Protein AF-W7XIV4-F1 (afdb_monomer_lite)

Structure (mmCIF, N/CA/C/O backbone):
data_AF-W7XIV4-F1
#
_entry.id   AF-W7XIV4-F1
#
loop_
_atom_site.group_PDB
_atom_site.id
_atom_site.type_symbol
_atom_site.label_atom_id
_atom_site.label_alt_id
_atom_site.label_comp_id
_atom_site.label_asym_id
_atom_site.label_entity_id
_atom_site.label_seq_id
_atom_site.pdbx_PDB_ins_code
_atom_site.Cartn_x
_atom_site.Cartn_y
_atom_site.Cartn_z
_atom_site.occupancy
_atom_site.B_iso_or_equiv
_atom_site.auth_seq_id
_atom_site.auth_comp_id
_atom_site.auth_asym_id
_atom_site.auth_atom_id
_atom_site.pdbx_PDB_model_num
ATOM 1 N N . MET A 1 1 ? -0.659 -18.154 38.069 1.00 57.25 1 MET A N 1
ATOM 2 C CA . MET A 1 1 ? -0.983 -17.236 36.953 1.00 57.25 1 MET A CA 1
ATOM 3 C C . MET A 1 1 ? 0.010 -16.094 36.985 1.00 57.25 1 MET A C 1
ATOM 5 O O . MET A 1 1 ? -0.056 -15.253 37.874 1.00 57.25 1 MET A O 1
ATOM 9 N N . ASN A 1 2 ? 1.013 -16.149 36.114 1.00 55.53 2 ASN A N 1
ATOM 10 C CA . ASN A 1 2 ? 2.149 -15.244 36.193 1.00 55.53 2 ASN A CA 1
ATOM 11 C C . ASN A 1 2 ? 1.827 -13.972 35.404 1.00 55.53 2 ASN A C 1
ATOM 13 O O . ASN A 1 2 ? 1.604 -14.035 34.198 1.00 55.53 2 ASN A O 1
ATOM 17 N N . LYS A 1 3 ? 1.769 -12.827 36.086 1.00 71.06 3 LYS A N 1
ATOM 18 C CA . LYS A 1 3 ? 1.311 -11.542 35.524 1.00 71.06 3 LYS A CA 1
ATOM 19 C C . LYS A 1 3 ? 2.119 -11.117 34.287 1.00 71.06 3 LYS A C 1
ATOM 21 O O . LYS A 1 3 ? 1.573 -10.517 33.369 1.00 71.06 3 LYS A O 1
ATOM 26 N N . PHE A 1 4 ? 3.389 -11.522 34.230 1.00 78.44 4 PHE A N 1
ATOM 27 C CA . PHE A 1 4 ? 4.277 -11.323 33.082 1.00 78.44 4 PHE A CA 1
ATOM 28 C C . PHE A 1 4 ? 3.838 -12.080 31.824 1.00 78.44 4 PHE A C 1
ATOM 30 O O . PHE A 1 4 ? 3.973 -11.557 30.724 1.00 78.44 4 PHE A O 1
ATOM 37 N N . ILE A 1 5 ? 3.267 -13.280 31.974 1.00 76.50 5 ILE A N 1
ATOM 38 C CA . ILE A 1 5 ? 2.794 -14.07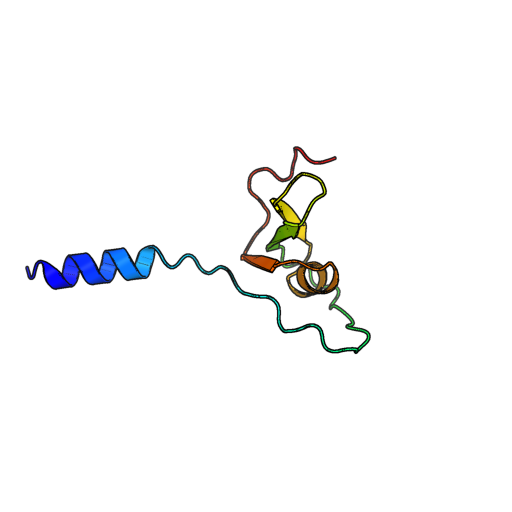8 30.834 1.00 76.50 5 ILE A CA 1
ATOM 39 C C . ILE A 1 5 ? 1.622 -13.366 30.152 1.00 76.50 5 ILE A C 1
ATOM 41 O O . ILE A 1 5 ? 1.582 -13.287 28.930 1.00 76.50 5 ILE A O 1
ATOM 45 N N . ILE A 1 6 ? 0.710 -12.781 30.934 1.00 77.69 6 ILE A N 1
ATOM 46 C CA . ILE A 1 6 ? -0.446 -12.040 30.408 1.00 77.69 6 ILE A CA 1
ATOM 47 C C . ILE A 1 6 ? 0.019 -10.821 29.597 1.00 77.69 6 ILE A C 1
ATOM 49 O O . ILE A 1 6 ? -0.476 -10.595 28.497 1.00 77.69 6 ILE A O 1
ATOM 53 N N . ALA A 1 7 ? 1.009 -10.075 30.095 1.00 77.69 7 ALA A N 1
ATOM 54 C CA . ALA A 1 7 ? 1.537 -8.900 29.401 1.00 77.69 7 ALA A CA 1
ATOM 55 C C . ALA A 1 7 ? 2.170 -9.244 28.039 1.00 77.69 7 ALA A C 1
ATOM 57 O O . ALA A 1 7 ? 1.944 -8.533 27.064 1.00 77.69 7 ALA A O 1
ATOM 58 N N . ILE A 1 8 ? 2.908 -10.355 27.940 1.00 79.62 8 ILE A N 1
ATOM 59 C CA . ILE A 1 8 ? 3.564 -10.777 26.689 1.00 79.62 8 ILE A CA 1
ATOM 60 C C . ILE A 1 8 ? 2.536 -11.110 25.598 1.00 79.62 8 ILE A C 1
ATOM 62 O O . ILE A 1 8 ? 2.695 -10.681 24.455 1.00 79.62 8 ILE A O 1
ATOM 66 N N . PHE A 1 9 ? 1.459 -11.823 25.942 1.00 75.44 9 PHE A N 1
ATOM 67 C CA . PHE A 1 9 ? 0.398 -12.160 24.985 1.00 75.44 9 PHE A CA 1
ATOM 68 C C . PHE A 1 9 ? -0.330 -10.920 24.445 1.00 75.44 9 PHE A C 1
ATOM 70 O O . PHE A 1 9 ? -0.650 -10.872 23.259 1.00 75.44 9 PHE A O 1
ATOM 77 N N . VAL A 1 10 ? -0.546 -9.902 25.285 1.00 75.00 10 VAL A N 1
ATOM 78 C CA . VAL A 1 10 ? -1.165 -8.632 24.866 1.00 75.00 10 VAL A CA 1
ATOM 79 C C . VAL A 1 10 ? -0.260 -7.866 23.898 1.00 75.00 10 VAL A C 1
ATOM 81 O O . VAL A 1 10 ? -0.741 -7.344 22.897 1.00 75.00 10 VAL A O 1
ATOM 84 N N . ILE A 1 11 ? 1.051 -7.835 24.155 1.00 69.56 11 ILE A N 1
ATOM 85 C CA . ILE A 1 11 ? 2.013 -7.140 23.287 1.00 69.56 11 ILE A CA 1
ATOM 86 C C . ILE A 1 11 ? 2.098 -7.813 21.910 1.00 69.56 11 ILE A C 1
ATOM 88 O O . ILE A 1 11 ? 2.100 -7.116 20.897 1.00 69.56 11 ILE A O 1
ATOM 92 N N . LEU A 1 12 ? 2.111 -9.152 21.848 1.00 65.69 12 LEU A N 1
ATOM 93 C CA . LEU A 1 12 ? 2.140 -9.872 20.568 1.00 65.69 12 LEU A CA 1
ATOM 94 C C . LEU A 1 12 ? 0.878 -9.645 19.722 1.00 65.69 12 LEU A C 1
ATOM 96 O O . LEU A 1 12 ? 0.980 -9.542 18.504 1.00 65.69 12 LEU A O 1
ATOM 100 N N . ALA A 1 13 ? -0.299 -9.551 20.344 1.00 62.50 13 ALA A N 1
ATOM 101 C CA . ALA A 1 13 ? -1.558 -9.341 19.625 1.00 62.50 13 ALA A CA 1
ATOM 102 C C . ALA A 1 13 ? -1.683 -7.936 18.997 1.00 62.50 13 ALA A C 1
ATOM 104 O O . ALA A 1 13 ? -2.435 -7.759 18.042 1.00 62.50 13 ALA A O 1
ATOM 105 N N . LEU A 1 14 ? -0.945 -6.942 19.509 1.00 58.78 14 LEU A N 1
ATOM 106 C CA . LEU A 1 14 ? -0.961 -5.561 19.006 1.00 58.78 14 LEU A CA 1
ATOM 107 C C . LEU A 1 14 ? -0.043 -5.332 17.795 1.00 58.78 14 LEU A C 1
ATOM 109 O O . LEU A 1 14 ? -0.147 -4.292 17.144 1.00 58.78 14 LEU A O 1
ATOM 113 N N . ALA A 1 15 ? 0.826 -6.288 17.453 1.00 58.09 15 ALA A N 1
ATOM 114 C CA . ALA A 1 15 ? 1.606 -6.253 16.219 1.00 58.09 15 ALA A CA 1
ATOM 115 C C . ALA A 1 15 ? 0.711 -6.645 15.030 1.00 58.09 15 ALA A C 1
ATOM 117 O O . ALA A 1 15 ? 0.821 -7.729 14.459 1.00 58.09 15 ALA A O 1
ATOM 118 N N . MET A 1 16 ? -0.230 -5.766 14.688 1.00 50.19 16 MET A N 1
ATOM 119 C CA . MET A 1 16 ? -1.082 -5.928 13.517 1.00 50.19 16 MET A CA 1
ATOM 120 C C . MET A 1 16 ? -0.193 -5.966 12.269 1.00 50.19 16 MET A C 1
ATOM 122 O O . MET A 1 16 ? 0.597 -5.053 12.029 1.00 50.19 16 MET A O 1
ATOM 126 N N . ALA A 1 17 ? -0.290 -7.066 11.522 1.00 58.88 17 ALA A N 1
ATOM 127 C CA . ALA A 1 17 ? 0.547 -7.396 10.375 1.00 58.88 17 ALA A CA 1
ATOM 128 C C . ALA A 1 17 ? 0.336 -6.402 9.225 1.00 58.88 17 ALA A C 1
ATOM 130 O O . ALA A 1 17 ? -0.514 -6.601 8.356 1.00 58.88 17 ALA A O 1
ATOM 131 N N . GLN A 1 18 ? 1.089 -5.307 9.251 1.00 61.34 18 GLN A N 1
ATOM 132 C CA . GLN A 1 18 ? 1.172 -4.371 8.145 1.00 61.34 18 GLN A CA 1
ATOM 133 C C . GLN A 1 18 ? 2.473 -4.655 7.398 1.00 61.34 18 GLN A C 1
ATOM 135 O O . GLN A 1 18 ? 3.562 -4.302 7.854 1.00 61.34 18 GLN A O 1
ATOM 140 N N . ASP A 1 19 ? 2.346 -5.346 6.273 1.00 78.19 19 ASP A N 1
ATOM 141 C CA . ASP A 1 19 ? 3.472 -5.750 5.446 1.00 78.19 19 ASP A CA 1
ATOM 142 C C . ASP A 1 19 ? 4.045 -4.507 4.738 1.00 78.19 19 ASP A C 1
ATOM 144 O O . ASP A 1 19 ? 3.317 -3.656 4.211 1.00 78.19 19 ASP A O 1
ATOM 148 N N . GLN A 1 20 ? 5.372 -4.360 4.766 1.00 81.94 20 GLN A N 1
ATOM 149 C CA . GLN A 1 20 ? 6.073 -3.274 4.079 1.00 81.94 20 GLN A CA 1
ATOM 150 C C . GLN A 1 20 ? 6.324 -3.645 2.618 1.00 81.94 20 GLN A C 1
ATOM 152 O O . GLN A 1 20 ? 6.626 -4.795 2.291 1.00 81.94 20 GLN A O 1
ATOM 157 N N . CYS A 1 21 ? 6.243 -2.657 1.728 1.00 82.38 21 CYS A N 1
ATOM 158 C CA . CYS A 1 21 ? 6.627 -2.865 0.339 1.00 82.38 21 CYS A CA 1
ATOM 159 C C . CYS A 1 21 ? 8.145 -3.080 0.217 1.00 82.38 21 CYS A C 1
ATOM 161 O O . CYS A 1 21 ? 8.914 -2.371 0.873 1.00 82.38 21 CYS A O 1
ATOM 163 N N . PRO A 1 22 ? 8.602 -4.013 -0.640 1.00 74.50 22 PRO A N 1
ATOM 164 C CA . PRO A 1 22 ? 10.022 -4.154 -0.923 1.00 74.50 22 PRO A CA 1
ATOM 165 C C . PRO A 1 22 ? 10.570 -2.853 -1.536 1.00 74.50 22 PRO A C 1
ATOM 167 O O . PRO A 1 22 ? 9.830 -2.130 -2.214 1.00 74.50 22 PRO A O 1
ATOM 170 N N . PRO A 1 23 ? 11.861 -2.536 -1.326 1.00 70.38 23 PRO A N 1
ATOM 171 C CA . PRO A 1 23 ? 12.467 -1.340 -1.897 1.00 70.38 23 PRO A CA 1
ATOM 172 C C . PRO A 1 23 ? 12.315 -1.351 -3.422 1.00 70.38 23 PRO A C 1
ATOM 174 O O . PRO A 1 23 ? 12.564 -2.371 -4.068 1.00 70.38 23 PRO A O 1
ATOM 177 N N . LYS A 1 24 ? 11.896 -0.217 -4.005 1.00 65.56 24 LYS A N 1
ATOM 178 C CA . LYS A 1 24 ? 11.734 -0.083 -5.461 1.00 65.56 24 LYS A CA 1
ATOM 179 C C . LYS A 1 24 ? 13.087 -0.299 -6.146 1.00 65.56 24 LYS A C 1
ATOM 181 O O . LYS A 1 24 ? 13.912 0.608 -6.200 1.00 65.56 24 LYS A O 1
ATOM 186 N N . ALA A 1 25 ? 13.317 -1.493 -6.684 1.00 59.28 25 ALA A N 1
ATOM 187 C CA . ALA A 1 25 ? 14.382 -1.714 -7.650 1.00 59.28 25 ALA A CA 1
ATOM 188 C C . ALA A 1 25 ? 14.003 -1.000 -8.961 1.00 59.28 25 ALA A C 1
ATOM 190 O O . ALA A 1 25 ? 12.827 -0.976 -9.322 1.00 59.28 25 ALA A O 1
ATOM 191 N N . ASN A 1 26 ? 14.975 -0.425 -9.679 1.00 59.28 26 ASN A N 1
ATOM 192 C CA . ASN A 1 26 ? 14.808 0.239 -10.988 1.00 59.28 26 ASN A CA 1
ATOM 193 C C . ASN A 1 26 ? 14.455 -0.756 -12.122 1.00 59.28 26 ASN A C 1
ATOM 195 O O . ASN A 1 26 ? 15.053 -0.759 -13.194 1.00 59.28 26 ASN A O 1
ATOM 199 N N . ILE A 1 27 ? 13.505 -1.650 -11.872 1.00 62.06 27 ILE A N 1
ATOM 200 C CA . ILE A 1 27 ? 13.057 -2.709 -12.766 1.00 62.06 27 ILE A CA 1
ATOM 201 C C . ILE A 1 27 ? 11.602 -2.399 -13.111 1.00 62.06 27 ILE A C 1
ATOM 203 O O . ILE A 1 27 ? 10.824 -1.997 -12.245 1.00 62.06 27 ILE A O 1
ATOM 207 N N . ARG A 1 28 ? 11.209 -2.586 -14.375 1.00 68.56 28 ARG A N 1
ATOM 208 C CA . ARG A 1 28 ? 9.790 -2.586 -14.751 1.00 68.56 28 ARG A CA 1
ATOM 209 C C . ARG A 1 28 ? 9.124 -3.784 -14.073 1.00 68.56 28 ARG A C 1
ATOM 211 O O . ARG A 1 28 ? 9.237 -4.907 -14.551 1.00 68.56 28 ARG A O 1
ATOM 218 N N . VAL A 1 29 ? 8.492 -3.548 -12.929 1.00 78.31 29 VAL A N 1
ATOM 219 C CA . VAL A 1 29 ? 7.785 -4.586 -12.175 1.00 78.31 29 VAL A 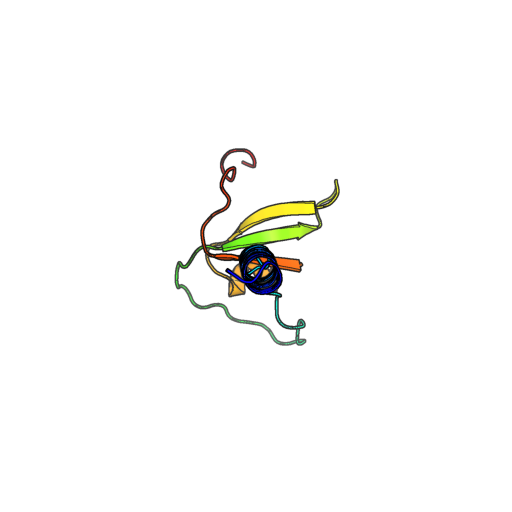CA 1
ATOM 220 C C . VAL A 1 29 ? 6.504 -4.935 -12.925 1.00 78.31 29 VAL A C 1
ATOM 222 O O . VAL A 1 29 ? 5.663 -4.069 -13.160 1.00 78.31 29 VAL A O 1
ATOM 225 N N . MET A 1 30 ? 6.362 -6.202 -13.309 1.00 85.06 30 MET A N 1
ATOM 226 C CA . MET A 1 30 ? 5.098 -6.748 -13.794 1.00 85.06 30 MET A CA 1
ATOM 227 C C . MET A 1 30 ? 4.361 -7.398 -12.632 1.00 85.06 30 MET A C 1
ATOM 229 O O . MET A 1 30 ? 4.935 -8.211 -11.909 1.00 85.06 30 MET A O 1
ATOM 233 N N . CYS A 1 31 ? 3.093 -7.038 -12.457 1.00 88.81 31 CYS A N 1
ATOM 234 C CA . CYS A 1 31 ? 2.251 -7.615 -11.420 1.00 88.81 31 CYS A CA 1
ATOM 235 C C . CYS A 1 31 ? 1.367 -8.728 -11.990 1.00 88.81 31 CYS A C 1
ATOM 237 O O . CYS A 1 31 ? 0.855 -8.592 -13.104 1.00 88.81 31 CYS A O 1
ATOM 239 N N . PRO A 1 32 ? 1.157 -9.825 -11.242 1.00 90.12 32 PRO A N 1
ATOM 240 C CA . PRO A 1 32 ? 0.233 -10.869 -11.658 1.00 90.12 32 PRO A CA 1
ATOM 241 C C . PRO A 1 32 ? -1.198 -10.322 -11.726 1.00 90.12 32 PRO A C 1
ATOM 243 O O . PRO A 1 32 ? -1.609 -9.512 -10.892 1.00 90.12 32 PRO A O 1
ATOM 246 N N . MET A 1 33 ? -1.990 -10.836 -12.669 1.00 92.06 33 MET A N 1
ATOM 247 C CA . MET A 1 33 ? -3.434 -10.575 -12.775 1.00 92.06 33 MET A CA 1
ATOM 248 C C . MET A 1 33 ? -4.250 -11.411 -11.772 1.00 92.06 33 MET A C 1
ATOM 250 O O . MET A 1 33 ? -5.313 -11.934 -12.089 1.00 92.06 33 MET A O 1
ATOM 254 N N . LEU A 1 34 ? -3.735 -11.570 -10.553 1.00 93.38 34 LEU A N 1
ATOM 255 C CA . LEU A 1 34 ? -4.438 -12.228 -9.458 1.00 93.38 34 LEU A CA 1
ATOM 256 C C . LEU A 1 34 ? -5.102 -11.166 -8.585 1.00 93.38 34 LEU A C 1
ATOM 258 O O . LEU A 1 34 ? -4.432 -10.239 -8.118 1.00 93.38 34 LEU A O 1
ATOM 262 N N . TYR A 1 35 ? -6.399 -11.327 -8.336 1.00 94.50 35 TYR A N 1
ATOM 263 C CA . TYR A 1 35 ? -7.127 -10.501 -7.383 1.00 94.50 35 TYR A CA 1
ATOM 264 C C . TYR A 1 35 ? -6.978 -11.082 -5.972 1.00 94.50 35 TYR A C 1
ATOM 266 O O . TYR A 1 35 ? -7.524 -12.135 -5.655 1.00 94.50 35 TYR A O 1
ATOM 274 N N . ASN A 1 36 ? -6.193 -10.402 -5.143 1.00 95.25 36 ASN A N 1
ATOM 275 C CA . ASN A 1 36 ? -5.973 -10.702 -3.733 1.00 95.25 36 ASN A CA 1
ATOM 276 C C . ASN A 1 36 ? -5.851 -9.365 -2.982 1.00 95.25 36 ASN A C 1
ATOM 278 O O . ASN A 1 36 ? -4.730 -8.885 -2.788 1.00 95.25 36 ASN A O 1
ATOM 282 N N . PRO A 1 37 ? -6.983 -8.715 -2.667 1.00 95.31 37 PRO A N 1
ATOM 283 C CA . PRO A 1 37 ? -7.016 -7.300 -2.334 1.00 95.31 37 PRO A CA 1
ATOM 284 C C . PRO A 1 37 ? -6.233 -6.973 -1.065 1.00 95.31 37 PRO A C 1
ATOM 286 O O . PRO A 1 37 ? -6.162 -7.771 -0.126 1.00 95.31 37 PRO A O 1
ATOM 289 N N . VAL A 1 38 ? -5.665 -5.771 -1.047 1.00 94.69 38 VAL A N 1
ATOM 290 C CA . VAL A 1 38 ? -4.949 -5.215 0.104 1.00 94.69 38 VAL A CA 1
ATOM 291 C C . VAL A 1 38 ? -5.381 -3.779 0.357 1.00 94.69 38 VAL A C 1
ATOM 293 O O . VAL A 1 38 ? -5.645 -3.038 -0.590 1.00 94.69 38 VAL A O 1
ATOM 296 N N . CYS A 1 39 ? -5.389 -3.376 1.621 1.00 94.75 39 CYS A N 1
ATOM 297 C CA . CYS A 1 39 ? -5.616 -2.007 2.040 1.00 94.75 39 CYS A CA 1
ATOM 298 C C . CYS A 1 39 ? -4.257 -1.351 2.228 1.00 94.75 39 CYS A C 1
ATOM 300 O O . CYS A 1 39 ? -3.524 -1.681 3.164 1.00 94.75 39 CYS A O 1
ATOM 302 N N . ALA A 1 40 ? -3.885 -0.478 1.299 1.00 92.94 40 ALA A N 1
ATOM 303 C CA . ALA A 1 40 ? -2.559 0.105 1.262 1.00 92.94 40 ALA A CA 1
ATOM 304 C C . ALA A 1 40 ? -2.571 1.551 1.740 1.00 92.94 40 ALA A C 1
ATOM 306 O O . ALA A 1 40 ? -3.420 2.348 1.350 1.00 92.94 40 ALA A O 1
ATOM 307 N N . THR A 1 41 ? -1.577 1.889 2.548 1.00 92.38 41 THR A N 1
ATOM 308 C CA . THR A 1 41 ? -1.333 3.238 3.042 1.00 92.38 41 THR A CA 1
ATOM 309 C C . THR A 1 41 ? -0.428 3.971 2.057 1.00 92.38 41 THR A C 1
ATOM 311 O O . THR A 1 41 ? 0.695 3.533 1.796 1.00 92.38 41 THR A O 1
ATOM 314 N N . VAL A 1 42 ? -0.886 5.097 1.515 1.00 90.56 42 VAL A N 1
ATOM 315 C CA . VAL A 1 42 ? -0.159 5.903 0.519 1.00 90.56 42 VAL A CA 1
ATOM 316 C C . VAL A 1 42 ? -0.044 7.357 0.978 1.00 90.56 42 VAL A C 1
ATOM 318 O O . VAL A 1 42 ? -0.823 7.825 1.811 1.00 90.56 42 VAL A O 1
ATOM 321 N N . LYS A 1 43 ? 0.915 8.101 0.415 1.00 89.56 43 LYS A N 1
ATOM 322 C CA . LYS A 1 43 ? 0.948 9.562 0.568 1.00 89.56 43 LYS A CA 1
ATOM 323 C C . LYS A 1 43 ? -0.023 10.213 -0.412 1.00 89.56 43 LYS A C 1
ATOM 325 O O . LYS A 1 43 ? 0.064 9.971 -1.611 1.00 89.56 43 LYS A O 1
ATOM 330 N N . CYS A 1 44 ? -0.877 11.080 0.106 1.00 86.38 44 CYS A N 1
ATOM 331 C CA . CYS A 1 44 ? -1.789 11.929 -0.651 1.00 86.38 44 CYS A CA 1
ATOM 332 C C . CYS A 1 44 ? -1.414 13.402 -0.491 1.00 86.38 44 CYS A C 1
ATOM 334 O O . CYS A 1 44 ? -0.607 13.755 0.368 1.00 86.38 44 CYS A O 1
ATOM 336 N N . ALA A 1 45 ? -2.066 14.280 -1.258 1.00 87.69 45 ALA A N 1
ATOM 337 C CA . ALA A 1 45 ? -1.868 15.728 -1.157 1.00 87.69 45 ALA A CA 1
ATOM 338 C C . ALA A 1 45 ? -2.096 16.279 0.266 1.00 87.69 45 ALA A C 1
ATOM 340 O O . ALA A 1 45 ? -1.405 17.202 0.687 1.00 87.69 45 ALA A O 1
ATOM 341 N N . THR A 1 46 ? -3.033 15.697 1.018 1.00 87.50 46 THR A N 1
ATOM 342 C CA . THR A 1 46 ? -3.425 16.136 2.367 1.00 87.50 46 THR A CA 1
ATOM 343 C C . THR A 1 46 ? -2.745 15.362 3.500 1.00 87.50 46 THR A C 1
ATOM 345 O O . THR A 1 46 ? -3.007 15.647 4.666 1.00 87.50 46 THR A O 1
ATOM 348 N N . GLY A 1 47 ? -1.868 14.395 3.196 1.00 88.75 47 GLY A N 1
ATOM 349 C CA . GLY A 1 47 ? -1.192 13.578 4.207 1.00 88.75 47 GLY A CA 1
ATOM 350 C C . GLY A 1 47 ? -1.121 12.101 3.837 1.00 88.75 47 GLY A C 1
ATOM 351 O O . GLY A 1 47 ? -0.485 11.729 2.852 1.00 88.75 47 GLY A O 1
ATOM 352 N N . ILE A 1 48 ? -1.736 11.253 4.659 1.00 89.94 48 ILE A N 1
ATOM 353 C CA . ILE A 1 48 ? -1.755 9.797 4.499 1.00 89.94 48 ILE A CA 1
ATOM 354 C C . ILE A 1 48 ? -3.191 9.348 4.230 1.00 89.94 48 ILE A C 1
ATOM 356 O O . ILE A 1 48 ? -4.075 9.661 5.024 1.00 89.94 48 ILE A O 1
ATOM 360 N N . CYS A 1 49 ? -3.409 8.596 3.152 1.00 89.50 49 CYS A N 1
ATOM 361 C CA . CYS A 1 49 ? -4.693 7.942 2.886 1.00 89.50 49 CYS A CA 1
ATOM 362 C C . CYS A 1 49 ? -4.527 6.431 2.805 1.00 89.50 49 CYS A C 1
ATOM 364 O O . CYS A 1 49 ? -3.414 5.910 2.678 1.00 89.50 49 CYS A O 1
ATOM 366 N N . GLN A 1 50 ? -5.663 5.742 2.821 1.00 91.06 50 GLN A N 1
ATOM 367 C CA . GLN A 1 50 ? -5.749 4.311 2.588 1.00 91.06 50 GLN A CA 1
ATOM 368 C C . GLN A 1 50 ? -6.608 4.042 1.356 1.00 91.06 50 GLN A C 1
ATOM 370 O O . GLN A 1 50 ? -7.669 4.642 1.216 1.00 91.06 50 GLN A O 1
ATOM 375 N N . PHE A 1 51 ? -6.153 3.146 0.484 1.00 91.38 51 PHE A N 1
ATOM 376 C CA . PHE A 1 51 ? -6.893 2.719 -0.706 1.00 91.38 51 PHE A CA 1
ATOM 377 C C . PHE A 1 51 ? -6.818 1.209 -0.870 1.00 91.38 51 PHE A C 1
ATOM 379 O O . PHE A 1 51 ? -5.776 0.602 -0.584 1.00 91.38 51 PHE A O 1
ATOM 386 N N . THR A 1 52 ? -7.886 0.601 -1.387 1.00 94.44 52 THR A N 1
ATOM 387 C CA . THR A 1 52 ? -7.802 -0.798 -1.803 1.00 94.44 52 THR A CA 1
ATOM 388 C C . THR A 1 52 ? -7.068 -0.917 -3.127 1.00 94.44 52 THR A C 1
ATOM 390 O O . THR A 1 52 ? -7.391 -0.267 -4.118 1.00 94.44 52 THR A O 1
ATOM 393 N N . PHE A 1 53 ? -6.120 -1.843 -3.173 1.00 93.56 53 PHE A N 1
ATOM 394 C CA . PHE A 1 53 ? -5.501 -2.295 -4.409 1.00 93.56 53 PHE A CA 1
ATOM 395 C C . PHE A 1 53 ? -5.881 -3.744 -4.670 1.00 93.56 53 PHE A C 1
ATOM 397 O O . PHE A 1 53 ? -6.002 -4.542 -3.743 1.00 93.56 53 PHE A O 1
ATOM 404 N N . GLY A 1 54 ? -6.000 -4.116 -5.948 1.00 94.31 54 GLY A N 1
ATOM 405 C CA . GLY A 1 54 ? -6.351 -5.486 -6.335 1.00 94.31 54 GLY A CA 1
ATOM 406 C C . GLY A 1 54 ? -5.340 -6.546 -5.883 1.00 94.31 54 GLY A C 1
ATOM 407 O O . GLY A 1 54 ? -5.708 -7.710 -5.775 1.00 94.31 54 GLY A O 1
ATOM 408 N N . ASN A 1 55 ? -4.087 -6.160 -5.613 1.00 93.44 55 ASN A 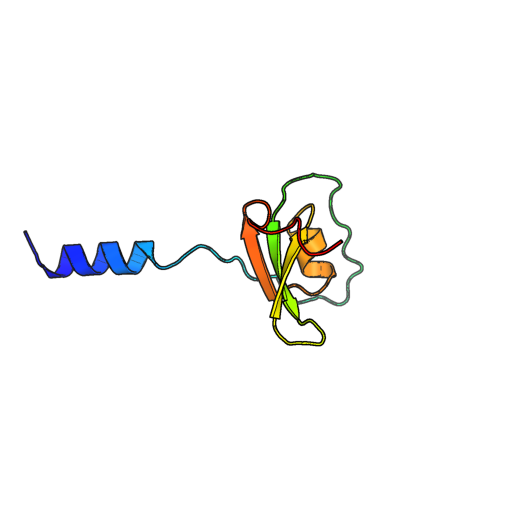N 1
ATOM 409 C CA . ASN A 1 55 ? -3.093 -6.987 -4.929 1.00 93.44 55 ASN A CA 1
ATOM 410 C C . ASN A 1 55 ? -1.921 -6.157 -4.374 1.00 9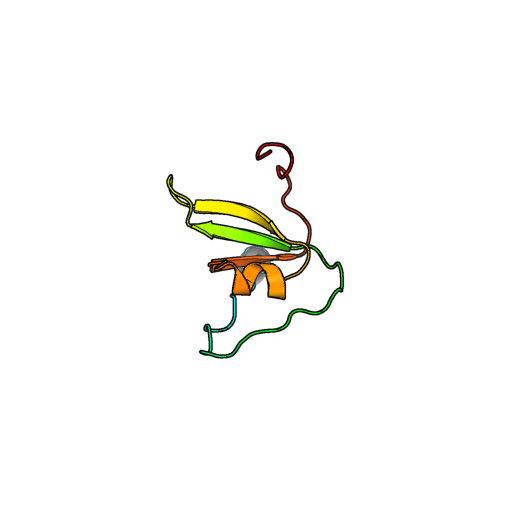3.44 55 ASN A C 1
ATOM 412 O O . ASN A 1 55 ? -1.746 -4.987 -4.721 1.00 93.44 55 ASN A O 1
ATOM 416 N N . ALA A 1 56 ? -1.093 -6.793 -3.539 1.00 92.62 56 ALA A N 1
ATOM 417 C CA . ALA A 1 56 ? 0.095 -6.190 -2.928 1.00 92.62 56 ALA A CA 1
ATOM 418 C C . ALA A 1 56 ? 1.101 -5.636 -3.949 1.00 92.62 56 ALA A C 1
ATOM 420 O O . ALA A 1 56 ? 1.672 -4.569 -3.737 1.00 92.62 56 ALA A O 1
ATOM 421 N N . CYS A 1 57 ? 1.298 -6.321 -5.080 1.00 91.94 57 CYS A N 1
ATOM 422 C CA . CYS A 1 57 ? 2.208 -5.843 -6.120 1.00 91.94 57 CYS A CA 1
ATOM 423 C C . CYS A 1 57 ? 1.731 -4.499 -6.688 1.00 91.94 57 CYS A C 1
ATOM 425 O O . CYS A 1 57 ? 2.503 -3.540 -6.718 1.00 91.94 57 CYS A O 1
ATOM 427 N N . ASN A 1 58 ? 0.444 -4.402 -7.040 1.00 92.44 58 ASN A N 1
ATOM 428 C CA . ASN A 1 58 ? -0.176 -3.178 -7.550 1.00 92.44 58 ASN A CA 1
ATOM 429 C C . ASN A 1 58 ? -0.094 -2.018 -6.540 1.00 92.44 58 ASN A C 1
ATOM 431 O O . ASN A 1 58 ? 0.195 -0.883 -6.927 1.00 92.44 58 ASN A O 1
ATOM 435 N N . ALA A 1 59 ? -0.276 -2.297 -5.245 1.00 93.12 59 ALA A N 1
ATOM 436 C CA . ALA A 1 59 ? -0.084 -1.306 -4.185 1.00 93.12 59 ALA A CA 1
ATOM 437 C C . ALA A 1 59 ? 1.358 -0.767 -4.157 1.00 93.12 59 ALA A C 1
ATOM 439 O O . ALA A 1 59 ? 1.593 0.444 -4.180 1.00 93.12 59 ALA A O 1
ATOM 440 N N . CYS A 1 60 ? 2.345 -1.664 -4.160 1.00 90.38 60 CYS A N 1
ATOM 441 C CA . CYS A 1 60 ? 3.748 -1.286 -4.021 1.00 90.38 60 CYS A CA 1
ATOM 442 C C . CYS A 1 60 ? 4.301 -0.528 -5.234 1.00 90.38 60 CYS A C 1
ATOM 444 O O . CYS A 1 60 ? 5.043 0.446 -5.063 1.00 90.38 60 CYS A O 1
ATOM 446 N N . ILE A 1 61 ? 3.916 -0.896 -6.462 1.00 89.81 61 ILE A N 1
ATOM 447 C CA . ILE A 1 61 ? 4.354 -0.152 -7.658 1.00 89.81 61 ILE A CA 1
ATOM 448 C C . ILE A 1 61 ? 3.798 1.278 -7.671 1.00 89.81 61 ILE A C 1
ATOM 450 O O . ILE A 1 61 ? 4.516 2.205 -8.058 1.00 89.81 61 ILE A O 1
ATOM 454 N N . THR A 1 62 ? 2.587 1.471 -7.139 1.00 87.50 62 THR A N 1
ATOM 455 C CA . THR A 1 62 ? 1.922 2.779 -7.010 1.00 87.50 62 THR A CA 1
ATOM 456 C C . THR A 1 62 ? 2.561 3.650 -5.924 1.00 87.50 62 THR A C 1
ATOM 458 O O . THR A 1 62 ? 2.382 4.862 -5.906 1.00 87.50 62 THR A O 1
ATOM 461 N N . GLY A 1 63 ? 3.412 3.067 -5.073 1.00 87.12 63 GLY A N 1
ATOM 462 C CA . GLY A 1 63 ? 4.134 3.790 -4.027 1.00 87.12 63 GLY A CA 1
ATOM 463 C C . GLY A 1 63 ? 3.470 3.722 -2.657 1.00 87.12 63 GLY A C 1
ATOM 464 O O . GLY A 1 63 ? 3.643 4.642 -1.858 1.00 87.12 63 GLY A O 1
ATOM 465 N N . ALA A 1 64 ? 2.737 2.644 -2.370 1.00 91.19 64 ALA A N 1
ATOM 466 C CA . ALA A 1 64 ? 2.326 2.345 -1.008 1.00 91.19 64 ALA A CA 1
ATOM 467 C C . ALA A 1 64 ? 3.527 2.277 -0.055 1.00 91.19 64 ALA A C 1
ATOM 469 O O . ALA A 1 64 ? 4.581 1.729 -0.379 1.00 91.19 64 ALA A O 1
ATOM 470 N N . ILE A 1 65 ? 3.340 2.845 1.133 1.00 90.12 65 ILE A N 1
ATOM 471 C CA . ILE A 1 65 ? 4.288 2.792 2.247 1.00 90.12 65 ILE A CA 1
ATOM 472 C C . ILE A 1 65 ? 4.187 1.425 2.930 1.00 90.12 65 ILE A C 1
ATOM 474 O O . ILE A 1 65 ? 5.190 0.821 3.309 1.00 90.12 65 ILE A O 1
ATOM 478 N N . SER A 1 66 ? 2.959 0.943 3.088 1.00 90.69 66 SER A N 1
ATOM 479 C CA . SER A 1 66 ? 2.628 -0.305 3.762 1.00 90.69 66 SER A CA 1
ATOM 480 C C . SER A 1 66 ? 1.252 -0.786 3.313 1.00 90.69 66 SER A C 1
ATOM 482 O O . SER A 1 66 ? 0.484 -0.015 2.731 1.00 90.69 66 SER A O 1
ATOM 484 N N . PHE A 1 67 ? 0.921 -2.045 3.579 1.00 92.06 67 PHE A N 1
ATOM 485 C CA . PHE A 1 67 ? -0.407 -2.581 3.302 1.00 92.06 67 PHE A CA 1
ATOM 486 C C . PHE A 1 67 ? -0.824 -3.644 4.318 1.00 92.06 67 PHE A C 1
ATOM 488 O O . PHE A 1 67 ? 0.009 -4.293 4.946 1.00 92.06 67 PHE A O 1
ATOM 495 N N . ALA A 1 68 ? -2.131 -3.827 4.467 1.00 92.94 68 ALA A N 1
ATOM 496 C CA . ALA A 1 68 ? -2.739 -4.928 5.201 1.00 92.94 68 ALA A CA 1
ATOM 497 C C . ALA A 1 68 ? -3.541 -5.813 4.237 1.00 92.94 68 ALA A C 1
ATOM 499 O O . ALA A 1 68 ? -4.016 -5.349 3.200 1.00 92.94 68 ALA A O 1
ATOM 500 N N . LYS A 1 69 ? -3.692 -7.100 4.563 1.00 92.94 69 LYS A N 1
ATOM 501 C CA . LYS A 1 69 ? -4.499 -8.031 3.757 1.00 92.94 69 LYS A CA 1
ATOM 502 C C . LYS A 1 69 ? -5.986 -7.670 3.824 1.00 92.94 69 LYS A C 1
ATOM 504 O O . LYS A 1 69 ? -6.489 -7.363 4.901 1.00 92.94 69 LYS A O 1
ATOM 509 N N . GLY A 1 70 ? -6.679 -7.807 2.695 1.00 93.69 70 GLY A N 1
ATOM 510 C CA . GLY A 1 70 ? -8.098 -7.478 2.546 1.00 93.69 70 GLY A CA 1
ATOM 511 C C . GLY A 1 70 ? -8.332 -6.041 2.059 1.00 93.69 70 GLY A C 1
ATOM 512 O O . GLY A 1 70 ? -7.407 -5.236 2.079 1.00 93.69 70 GLY A O 1
ATOM 513 N N . PRO A 1 71 ? -9.545 -5.712 1.585 1.00 94.31 71 PRO A N 1
ATOM 514 C CA . PRO A 1 71 ? -9.897 -4.356 1.161 1.00 94.31 71 PRO A CA 1
ATOM 515 C C . PRO A 1 71 ? -9.945 -3.376 2.343 1.00 94.31 71 PRO A C 1
ATOM 517 O O . PRO A 1 71 ? -10.067 -3.786 3.499 1.00 94.31 71 PRO A O 1
ATOM 520 N N . CYS A 1 72 ? -9.871 -2.073 2.066 1.00 93.00 72 CYS A N 1
ATOM 521 C CA . CYS A 1 72 ? -10.049 -1.056 3.097 1.00 93.00 72 CYS A CA 1
ATOM 522 C C . CYS A 1 72 ? -11.507 -1.020 3.596 1.00 93.00 72 CYS A C 1
ATOM 524 O O . CYS A 1 72 ? -12.433 -1.117 2.791 1.00 93.00 72 CYS A O 1
ATOM 526 N N . PRO A 1 73 ? -11.744 -0.839 4.909 1.00 85.44 73 PRO A N 1
ATOM 527 C CA . PRO A 1 73 ? -13.093 -0.862 5.481 1.00 85.44 73 PRO A CA 1
ATOM 528 C C . PRO A 1 73 ? -13.998 0.286 4.999 1.00 85.44 73 PRO A C 1
ATOM 530 O O . PRO A 1 73 ? -15.212 0.115 4.976 1.00 85.44 73 PRO A O 1
ATOM 533 N N . ASN A 1 74 ? -13.421 1.416 4.568 1.00 76.56 74 ASN A N 1
ATOM 534 C CA . ASN A 1 74 ? -14.147 2.618 4.126 1.00 76.56 74 ASN A CA 1
ATOM 535 C C . ASN A 1 74 ? -13.841 2.986 2.661 1.00 76.56 74 ASN A C 1
ATOM 537 O O . ASN A 1 74 ? -13.803 4.156 2.293 1.00 76.56 74 ASN A O 1
ATOM 541 N N . ASP A 1 75 ? -13.567 1.998 1.811 1.00 66.62 75 ASP A N 1
ATOM 542 C CA . ASP A 1 75 ? -13.143 2.228 0.420 1.00 66.62 75 ASP A CA 1
ATOM 543 C C . ASP A 1 75 ? -14.225 2.862 -0.484 1.00 66.62 75 ASP A C 1
ATOM 545 O O . ASP A 1 75 ? -13.954 3.239 -1.619 1.00 66.62 75 ASP A O 1
ATOM 549 N N . PHE A 1 76 ? -15.457 3.005 0.016 1.00 57.50 76 PHE A N 1
ATOM 550 C CA . PHE A 1 76 ? -16.587 3.599 -0.706 1.00 57.50 76 PHE A CA 1
ATOM 551 C C . PHE A 1 76 ? -16.591 5.140 -0.735 1.00 57.50 76 PHE A C 1
ATOM 553 O O . PHE A 1 76 ? -17.367 5.709 -1.496 1.00 57.50 76 PHE A O 1
ATOM 560 N N . ASP A 1 77 ? -15.741 5.819 0.043 1.00 51.78 77 ASP A N 1
ATOM 561 C CA . ASP A 1 77 ? -15.746 7.2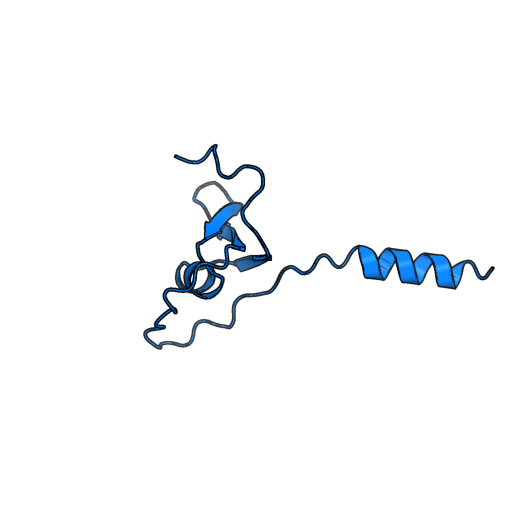91 0.175 1.00 51.78 77 ASP A CA 1
ATOM 562 C C . ASP A 1 77 ? -14.762 8.027 -0.760 1.00 51.78 77 ASP A C 1
ATOM 564 O O . ASP A 1 77 ? -14.546 9.229 -0.612 1.00 51.78 77 ASP A O 1
ATOM 568 N N . GLN A 1 78 ? -14.119 7.336 -1.708 1.00 53.78 78 GLN A N 1
ATOM 569 C CA . GLN A 1 78 ? -13.039 7.919 -2.526 1.00 53.78 78 GLN A CA 1
ATOM 570 C C . GLN A 1 78 ? -13.258 7.814 -4.045 1.00 53.78 78 GLN A C 1
ATOM 572 O O . GLN A 1 78 ? -12.281 7.772 -4.794 1.00 53.78 78 GLN A O 1
ATOM 577 N N . ASN A 1 79 ? -14.519 7.785 -4.499 1.00 44.41 79 ASN A N 1
ATOM 578 C CA . ASN A 1 79 ? -14.870 7.899 -5.923 1.00 44.41 79 ASN A CA 1
ATOM 579 C C . ASN A 1 79 ? -15.417 9.286 -6.273 1.00 44.41 79 ASN A C 1
ATOM 581 O O . ASN A 1 79 ? -16.431 9.681 -5.656 1.00 44.41 79 ASN A O 1
#

Radius of gyration: 16.22 Å; chains: 1; bounding box: 31×33×52 Å

Foldseek 3Di:
DDPVVVVVVVVVVPPQDWAAADPDDPDPDDDDPAQFKKWFWAQDPVGIDTEIDSDPSRRVVVPTGTIHTDGDPPNVPPD

pLDDT: mean 80.49, std 14.03, range [44.41, 95.31]

Organism: Tetrahymena thermophila (strain SB210) (NCBI:txid312017)

Secondary structure (DSSP, 8-state):
--HHHHHHHHHHHT----EEPPP--SS-PPPPS----EEEEEEETTEEE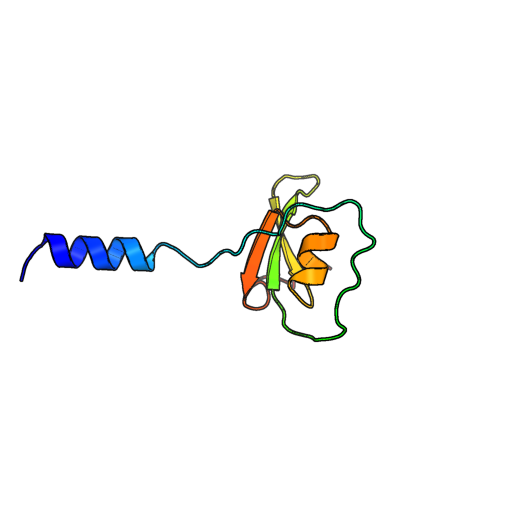EEEESSHHHHHHHT-SEEEES--TTGGG--

Sequence (79 aa):
MNKFIIAIFVILALAMAQDQCPPKANIRVMCPMLYNPVCATVKCATGICQFTFGNACNACITGAISFAKGPCPNDFDQN